Protein AF-A0A7S3FC93-F1 (afdb_monomer_lite)

Secondary structure (DSSP, 8-state):
-PPPPTTSS---S----TTTS-TTS---B-S-STTPPPB-EEEEE-SBTTT--S--TTPPBPPHHHHHHHHHHTGGGTEEEEE---B-TTSSB-HHHHHHHHHHHHHHHHHHSS-S--

Foldseek 3Di:
DWDADPLPQWTWPDPDPCVQDPHLQLAFDDPPDDPDDDDATETEGEQFPPRDLADDPPTHGDALVVLVVNCCSHVVRRHHYHYHQHADPVRHGDVVNVVSVVVNVVVCCVVPVDDPDD

Structure (mmCIF, N/CA/C/O backbone):
data_AF-A0A7S3FC93-F1
#
_entry.id   AF-A0A7S3FC93-F1
#
loop_
_atom_site.group_PDB
_atom_site.id
_atom_site.type_symbol
_atom_site.label_atom_id
_atom_site.label_alt_id
_atom_site.label_comp_id
_atom_site.label_asym_id
_atom_site.label_entity_id
_atom_site.label_seq_id
_atom_site.pdbx_PDB_ins_code
_atom_site.Cartn_x
_atom_site.Cartn_y
_atom_site.Cartn_z
_atom_site.occupancy
_atom_site.B_iso_or_equiv
_atom_site.auth_seq_id
_atom_site.auth_comp_id
_atom_site.auth_asym_id
_atom_site.auth_atom_id
_atom_site.pdbx_PDB_model_num
ATOM 1 N N . SER A 1 1 ? 15.651 16.387 -0.307 1.00 31.72 1 SER A N 1
ATOM 2 C CA . SER A 1 1 ? 14.604 15.519 0.263 1.00 31.72 1 SER A CA 1
ATOM 3 C C . SER A 1 1 ? 13.812 14.884 -0.865 1.00 31.72 1 SER A C 1
ATOM 5 O O . SER A 1 1 ? 13.551 15.601 -1.826 1.00 31.72 1 SER A O 1
ATOM 7 N N . PRO A 1 2 ? 13.473 13.587 -0.801 1.00 40.72 2 PRO A N 1
ATOM 8 C CA . PRO A 1 2 ? 12.662 12.930 -1.828 1.00 40.72 2 PRO A CA 1
ATOM 9 C C . PRO A 1 2 ? 11.264 13.566 -1.905 1.00 40.72 2 PRO A C 1
ATOM 11 O O . PRO A 1 2 ? 10.658 13.887 -0.881 1.00 40.72 2 PRO A O 1
ATOM 14 N N . THR A 1 3 ? 10.793 13.819 -3.123 1.00 38.56 3 THR A N 1
ATOM 15 C CA . THR A 1 3 ? 9.582 14.586 -3.442 1.00 38.56 3 THR A CA 1
ATOM 16 C C . THR A 1 3 ? 8.371 13.660 -3.613 1.00 38.56 3 THR A C 1
ATOM 18 O O . THR A 1 3 ? 8.443 12.642 -4.298 1.00 38.56 3 THR A O 1
ATOM 21 N N . LYS A 1 4 ? 7.241 14.005 -2.978 1.00 47.72 4 LYS A N 1
ATOM 22 C CA . LYS A 1 4 ? 5.948 13.306 -3.120 1.00 47.72 4 LYS A CA 1
ATOM 23 C C . LYS A 1 4 ? 5.314 13.675 -4.474 1.00 47.72 4 LYS A C 1
ATOM 25 O O . LYS A 1 4 ? 5.296 14.852 -4.827 1.00 47.72 4 LYS A O 1
ATOM 30 N N . GLY A 1 5 ? 4.838 12.695 -5.246 1.00 45.03 5 GLY A N 1
ATOM 31 C CA . GLY A 1 5 ? 4.245 12.919 -6.574 1.00 45.03 5 GLY A CA 1
ATOM 32 C C . GLY A 1 5 ? 2.737 13.188 -6.567 1.00 45.03 5 GLY A C 1
ATOM 33 O O . GLY A 1 5 ? 2.040 12.902 -5.595 1.00 45.03 5 GLY A O 1
ATOM 34 N N . ALA A 1 6 ? 2.226 13.703 -7.690 1.00 38.22 6 ALA A N 1
ATOM 35 C CA . ALA A 1 6 ? 0.834 14.138 -7.868 1.00 38.22 6 ALA A CA 1
ATOM 36 C C . ALA A 1 6 ? -0.217 13.001 -7.894 1.00 38.22 6 ALA A C 1
ATOM 38 O O . ALA A 1 6 ? -1.411 13.281 -7.865 1.00 38.22 6 ALA A O 1
ATOM 39 N N . GLY A 1 7 ? 0.205 11.730 -7.930 1.00 39.78 7 GLY A N 1
ATOM 40 C CA . GLY A 1 7 ? -0.682 10.556 -7.990 1.00 39.78 7 GLY A CA 1
ATOM 41 C C . GLY A 1 7 ? -1.238 10.073 -6.643 1.00 39.78 7 GLY A C 1
ATOM 42 O O . GLY A 1 7 ? -2.008 9.119 -6.619 1.00 39.78 7 GLY A O 1
ATOM 43 N N . GLY A 1 8 ? -0.868 10.721 -5.534 1.00 49.09 8 GLY A N 1
ATOM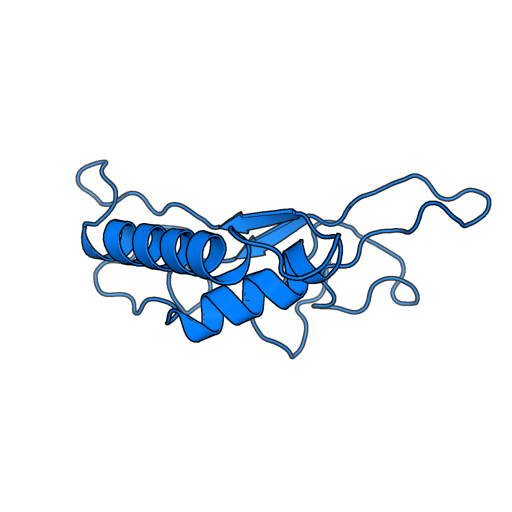 44 C CA . GLY A 1 8 ? -1.208 10.264 -4.187 1.00 49.09 8 GLY A CA 1
ATOM 45 C C . GLY A 1 8 ? -0.227 9.208 -3.668 1.00 49.09 8 GLY A C 1
ATOM 46 O O . GLY A 1 8 ? 0.069 8.239 -4.353 1.00 49.09 8 GLY A O 1
ATOM 47 N N . ALA A 1 9 ? 0.293 9.462 -2.462 1.00 53.00 9 ALA A N 1
ATOM 48 C CA . ALA A 1 9 ? 1.049 8.616 -1.521 1.00 53.00 9 ALA A CA 1
ATOM 49 C C . ALA A 1 9 ? 2.125 7.618 -2.011 1.00 53.00 9 ALA A C 1
ATOM 51 O O . ALA A 1 9 ? 2.698 6.941 -1.177 1.00 53.00 9 ALA A O 1
ATOM 52 N N . VAL A 1 10 ? 2.475 7.539 -3.291 1.00 53.28 10 VAL A N 1
ATOM 53 C CA . VAL A 1 10 ? 3.606 6.722 -3.756 1.00 53.28 10 VAL A CA 1
ATOM 54 C C . VAL A 1 10 ? 4.881 7.530 -3.538 1.00 53.28 10 VAL A C 1
ATOM 56 O O . VAL A 1 10 ? 5.112 8.543 -4.204 1.00 53.28 10 VAL A O 1
ATOM 59 N N . TRP A 1 11 ? 5.691 7.125 -2.569 1.00 53.66 11 TRP A N 1
ATOM 60 C CA . TRP A 1 11 ? 7.019 7.682 -2.319 1.00 53.66 11 TRP A CA 1
ATOM 61 C C . TRP A 1 11 ? 8.102 6.709 -2.804 1.00 53.66 11 TRP A C 1
ATOM 63 O O . TRP A 1 11 ? 7.804 5.568 -3.123 1.00 53.66 11 TRP A O 1
ATOM 73 N N . SER A 1 12 ? 9.342 7.171 -2.961 1.00 56.91 12 SER A N 1
ATOM 74 C CA . SER A 1 12 ? 10.485 6.310 -3.290 1.00 56.91 12 SER A CA 1
ATOM 75 C C . SER A 1 12 ? 11.641 6.669 -2.364 1.00 56.91 12 SER A C 1
ATOM 77 O O . SER A 1 12 ? 11.996 7.847 -2.261 1.00 56.91 12 SER A O 1
ATOM 79 N N . THR A 1 13 ? 12.242 5.673 -1.708 1.00 52.62 13 THR A N 1
ATOM 80 C CA . THR A 1 13 ? 13.3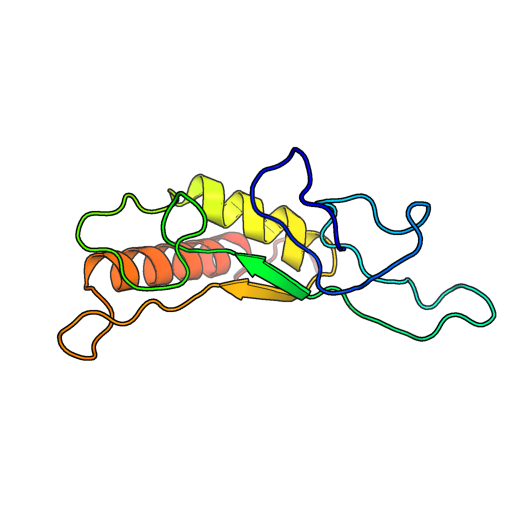92 5.867 -0.798 1.00 52.62 13 THR A CA 1
ATOM 81 C C . THR A 1 13 ? 14.643 6.392 -1.505 1.00 52.62 13 THR A C 1
ATOM 83 O O . THR A 1 13 ? 15.571 6.875 -0.852 1.00 52.62 13 THR A O 1
ATOM 86 N N . THR A 1 14 ? 14.718 6.301 -2.834 1.00 51.16 14 THR A N 1
ATOM 87 C CA . THR A 1 14 ? 15.954 6.596 -3.560 1.00 51.16 14 THR A CA 1
ATOM 88 C C . THR A 1 14 ? 16.056 8.073 -3.945 1.00 51.16 14 THR A C 1
ATOM 90 O O . THR A 1 14 ? 15.263 8.596 -4.727 1.00 51.16 14 THR A O 1
ATOM 93 N N . ALA A 1 15 ? 17.104 8.741 -3.452 1.00 46.91 15 ALA A N 1
ATOM 94 C CA . ALA A 1 15 ? 17.568 10.029 -3.961 1.00 46.91 15 ALA A CA 1
ATOM 95 C C . ALA A 1 15 ? 18.225 9.825 -5.334 1.00 46.91 15 ALA A C 1
ATOM 97 O O . ALA A 1 15 ? 19.432 9.655 -5.471 1.00 46.91 15 ALA A O 1
ATOM 98 N N . CYS A 1 16 ? 17.392 9.779 -6.356 1.00 49.44 16 CYS A N 1
ATOM 99 C CA . CYS A 1 16 ? 17.782 9.700 -7.748 1.00 49.44 16 CYS A CA 1
ATOM 100 C C . CYS A 1 16 ? 17.792 11.130 -8.323 1.00 49.44 16 CYS A C 1
ATOM 102 O O . CYS A 1 16 ? 16.949 11.935 -7.914 1.00 49.44 16 CYS A O 1
ATOM 104 N N . PRO A 1 17 ? 18.733 11.507 -9.214 1.00 56.25 17 PRO A N 1
ATOM 105 C CA . PRO A 1 17 ? 18.686 12.820 -9.850 1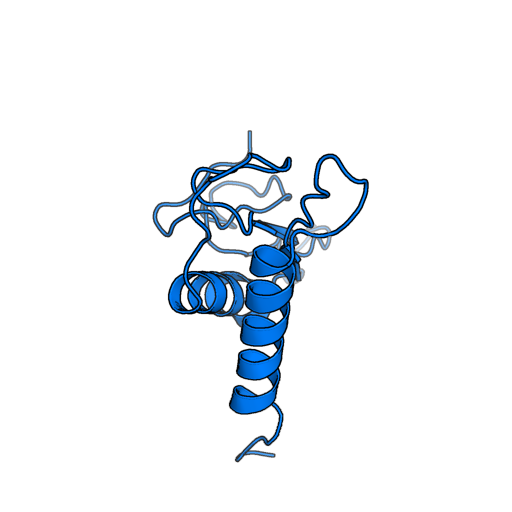.00 56.25 17 PRO A CA 1
ATOM 106 C C . PRO A 1 17 ? 17.316 13.002 -10.515 1.00 56.25 17 PRO A C 1
ATOM 108 O O . PRO A 1 17 ? 16.850 12.094 -11.204 1.00 56.25 17 PRO A O 1
ATOM 111 N N . ASP A 1 18 ? 16.693 14.156 -10.292 1.00 55.34 18 ASP A N 1
ATOM 112 C CA . ASP A 1 18 ? 15.392 14.595 -10.825 1.00 55.34 18 ASP A CA 1
ATOM 113 C C . ASP A 1 18 ? 15.067 14.121 -12.256 1.00 55.34 18 ASP A C 1
ATOM 115 O O . ASP A 1 18 ? 13.931 13.739 -12.533 1.00 55.34 18 ASP A O 1
ATOM 119 N N . LYS A 1 19 ? 16.061 14.071 -13.150 1.00 55.22 19 LYS A N 1
ATOM 120 C CA . LYS A 1 19 ? 15.914 13.581 -14.532 1.00 55.22 19 LYS A CA 1
ATOM 121 C C . LYS A 1 19 ? 15.624 12.079 -14.712 1.00 55.22 19 LYS A C 1
ATOM 123 O O . LYS A 1 19 ? 15.249 11.699 -15.817 1.00 55.22 19 LYS A O 1
ATOM 128 N N . TRP A 1 20 ? 15.801 11.222 -13.705 1.00 50.31 20 TRP A N 1
ATOM 129 C CA . TRP A 1 20 ? 15.653 9.758 -13.859 1.00 50.31 20 TRP A CA 1
ATOM 130 C C . TRP A 1 20 ? 14.487 9.164 -13.070 1.00 50.31 20 TRP A C 1
ATOM 132 O O . TRP A 1 20 ? 13.966 8.128 -13.470 1.00 50.31 20 TRP A O 1
ATOM 142 N N . CYS A 1 21 ? 14.073 9.799 -11.972 1.00 52.97 21 CYS A N 1
ATOM 143 C CA . CYS A 1 21 ? 13.023 9.278 -11.101 1.00 52.97 21 CYS A CA 1
ATOM 144 C C . CYS A 1 21 ? 12.081 10.418 -10.698 1.00 52.97 21 CYS A C 1
ATOM 146 O O . CYS A 1 21 ? 12.288 11.086 -9.684 1.00 52.97 21 CYS A O 1
ATOM 148 N N . ALA A 1 22 ? 11.048 10.667 -11.506 1.00 52.88 22 ALA A N 1
ATOM 149 C CA . ALA A 1 22 ? 10.042 11.672 -11.178 1.00 52.88 22 ALA A CA 1
ATOM 150 C C . ALA A 1 22 ? 9.344 11.321 -9.849 1.00 52.88 22 ALA A C 1
ATOM 152 O O . ALA A 1 22 ? 9.064 10.153 -9.570 1.00 52.88 22 ALA A O 1
ATOM 153 N N . ALA A 1 23 ? 9.040 12.327 -9.030 1.00 48.88 23 ALA A N 1
ATOM 154 C CA . ALA A 1 23 ? 8.276 12.170 -7.793 1.00 48.88 23 ALA A CA 1
ATOM 155 C C . ALA A 1 23 ? 6.993 11.344 -8.028 1.00 48.88 23 ALA A C 1
ATOM 157 O O . ALA A 1 23 ? 6.208 11.667 -8.919 1.00 48.88 23 ALA A O 1
ATOM 158 N N . GLY A 1 24 ? 6.762 10.294 -7.232 1.00 52.47 24 GLY A N 1
ATOM 159 C CA . GLY A 1 24 ? 5.586 9.417 -7.357 1.00 52.47 24 GLY A CA 1
ATOM 160 C C . GLY A 1 24 ? 5.623 8.367 -8.467 1.00 52.47 24 GLY A C 1
ATOM 161 O O . GLY A 1 24 ? 4.599 7.746 -8.725 1.00 52.47 24 GLY A O 1
ATOM 162 N N . SER A 1 25 ? 6.771 8.148 -9.114 1.00 53.31 25 SER A N 1
ATOM 163 C CA . SER A 1 25 ? 6.909 7.168 -10.205 1.00 53.31 25 SER A CA 1
ATOM 164 C C . SER A 1 25 ? 7.215 5.731 -9.764 1.00 53.31 25 SER A C 1
ATOM 166 O O . SER A 1 25 ? 7.372 4.875 -10.630 1.00 53.31 25 SER A O 1
ATOM 168 N N . GLY A 1 26 ? 7.371 5.454 -8.460 1.00 53.69 26 GLY A N 1
ATOM 169 C CA . GLY A 1 26 ? 7.773 4.125 -7.962 1.00 53.69 26 GLY A CA 1
ATOM 170 C C . GLY A 1 26 ? 9.057 3.570 -8.602 1.00 53.69 26 GLY A C 1
ATOM 171 O O . GLY A 1 26 ? 9.309 2.372 -8.549 1.00 53.69 26 GLY A O 1
ATOM 172 N N . SER A 1 27 ? 9.839 4.432 -9.260 1.00 56.91 27 SER A N 1
ATOM 173 C CA . SER A 1 27 ? 10.954 4.050 -10.121 1.00 56.91 27 SER A CA 1
ATOM 174 C C . SER A 1 27 ? 12.280 4.241 -9.389 1.00 56.91 27 SER A C 1
ATOM 176 O O . SER A 1 27 ? 12.489 5.244 -8.699 1.00 56.91 27 SER A O 1
ATOM 178 N N . GLY A 1 28 ? 13.160 3.245 -9.511 1.00 60.03 28 GLY A N 1
ATOM 179 C CA . GLY A 1 28 ? 14.523 3.253 -8.971 1.00 60.03 28 GLY A CA 1
ATOM 180 C C . GLY A 1 28 ? 15.542 3.690 -10.024 1.00 60.03 28 GLY A C 1
ATOM 181 O O . GLY A 1 28 ? 15.179 3.991 -11.161 1.00 60.03 28 GLY A O 1
ATOM 182 N N . ALA A 1 29 ? 16.829 3.695 -9.673 1.00 60.28 29 ALA A N 1
ATOM 183 C CA . ALA A 1 29 ? 17.884 3.971 -10.648 1.00 60.28 29 ALA A CA 1
ATOM 184 C C . ALA A 1 29 ? 18.080 2.741 -11.562 1.00 60.28 29 ALA A C 1
ATOM 186 O O . ALA A 1 29 ? 18.408 1.663 -11.054 1.00 60.28 29 ALA A O 1
ATOM 187 N N . PRO A 1 30 ? 17.889 2.854 -12.892 1.00 59.16 30 PRO A N 1
ATOM 188 C CA . PRO A 1 30 ? 18.054 1.716 -13.787 1.00 59.16 30 PRO A CA 1
ATOM 189 C C . PRO A 1 30 ? 19.537 1.302 -13.862 1.00 59.16 30 PRO A C 1
ATOM 191 O O . PRO A 1 30 ? 20.420 2.157 -13.777 1.00 59.16 30 PRO A O 1
ATOM 194 N N . PRO A 1 31 ? 19.851 0.006 -14.055 1.00 54.06 31 PRO A N 1
ATOM 195 C CA . PRO A 1 31 ? 21.226 -0.492 -14.032 1.00 54.06 31 PRO A CA 1
ATOM 196 C C . PRO A 1 31 ? 21.940 -0.269 -15.372 1.00 54.06 31 PRO A C 1
ATOM 198 O O . PRO A 1 31 ? 23.117 -0.583 -15.514 1.00 54.06 31 PRO A O 1
ATOM 201 N N . ASN A 1 32 ? 21.218 0.210 -16.390 1.00 62.31 32 ASN A N 1
ATOM 202 C CA . ASN A 1 32 ? 21.646 0.223 -17.785 1.00 62.31 32 ASN A CA 1
ATOM 203 C C . ASN A 1 32 ? 22.412 1.491 -18.173 1.00 62.31 32 ASN A C 1
ATOM 205 O O . ASN A 1 32 ? 22.525 1.799 -19.360 1.00 62.31 32 ASN A O 1
ATOM 209 N N . THR A 1 33 ? 22.943 2.223 -17.197 1.00 60.50 33 THR A N 1
ATOM 210 C CA . THR A 1 33 ? 23.742 3.412 -17.457 1.00 60.50 33 THR A CA 1
ATOM 211 C C . THR A 1 33 ? 25.130 3.312 -16.864 1.00 60.50 33 THR A C 1
ATOM 213 O O . THR A 1 33 ? 25.347 2.865 -15.742 1.00 60.50 33 THR A O 1
ATOM 216 N N . THR A 1 34 ? 26.107 3.685 -17.687 1.00 62.19 34 THR A N 1
ATOM 217 C CA . THR A 1 34 ? 27.527 3.575 -17.372 1.00 62.19 34 THR A CA 1
ATOM 218 C C . THR A 1 34 ? 27.842 4.336 -16.087 1.00 62.19 34 THR A C 1
ATOM 220 O O . THR A 1 34 ? 27.643 5.547 -16.018 1.00 62.19 34 THR A O 1
ATOM 223 N N . GLY A 1 35 ? 28.333 3.619 -15.072 1.00 63.53 35 GLY A N 1
ATOM 224 C CA . GLY A 1 35 ? 28.655 4.178 -13.755 1.00 63.53 35 GLY A CA 1
ATOM 225 C C . GLY A 1 35 ? 27.474 4.282 -12.782 1.00 63.53 35 GLY A C 1
ATOM 226 O O . GLY A 1 35 ? 27.663 4.787 -11.678 1.00 63.53 35 GLY A O 1
ATOM 227 N N . ALA A 1 36 ? 26.278 3.809 -13.150 1.00 63.84 36 ALA A N 1
ATOM 228 C CA . ALA A 1 36 ? 25.157 3.720 -12.223 1.00 63.84 36 ALA A CA 1
ATOM 229 C C . ALA A 1 36 ? 25.367 2.581 -11.218 1.00 63.84 36 ALA A C 1
ATOM 231 O O . ALA A 1 36 ? 25.761 1.470 -11.572 1.00 63.84 36 ALA A O 1
ATOM 232 N N . ILE A 1 37 ? 25.068 2.864 -9.953 1.00 66.19 37 ILE A N 1
ATOM 233 C CA . ILE A 1 37 ? 24.932 1.840 -8.920 1.00 66.19 37 ILE A CA 1
ATOM 234 C C . ILE A 1 37 ? 23.465 1.403 -8.919 1.00 66.19 37 ILE A C 1
ATOM 236 O O . ILE A 1 37 ? 22.561 2.236 -8.999 1.00 66.19 37 ILE A O 1
ATOM 240 N N . TRP A 1 38 ? 23.229 0.094 -8.857 1.00 70.62 38 TRP A N 1
ATOM 241 C CA . TRP A 1 38 ? 21.881 -0.459 -8.809 1.00 70.62 38 TRP A CA 1
ATOM 242 C C . TRP A 1 38 ? 21.186 -0.099 -7.492 1.00 70.62 38 TRP A C 1
ATOM 244 O O . TRP A 1 38 ? 21.646 -0.489 -6.418 1.00 70.62 38 TRP A O 1
ATOM 254 N N . TYR A 1 39 ? 20.056 0.604 -7.593 1.00 72.31 39 TYR A N 1
ATOM 255 C CA . TYR A 1 39 ? 19.209 0.974 -6.460 1.00 72.31 39 TYR A CA 1
ATOM 256 C C . TYR A 1 39 ? 17.734 0.740 -6.817 1.00 72.31 39 TYR A C 1
ATOM 258 O O . TYR A 1 39 ? 17.141 1.572 -7.514 1.00 72.31 39 TYR A O 1
ATOM 266 N N . PRO A 1 40 ? 17.133 -0.382 -6.383 1.00 72.56 40 PRO A N 1
ATOM 267 C CA . PRO A 1 40 ? 15.721 -0.648 -6.634 1.00 72.56 40 PRO A CA 1
ATOM 268 C C . PRO A 1 40 ? 14.838 0.339 -5.860 1.00 72.56 40 PRO A C 1
ATOM 270 O O . PRO A 1 40 ? 15.218 0.813 -4.789 1.00 72.56 40 PRO A O 1
ATOM 273 N N . SER A 1 41 ? 13.646 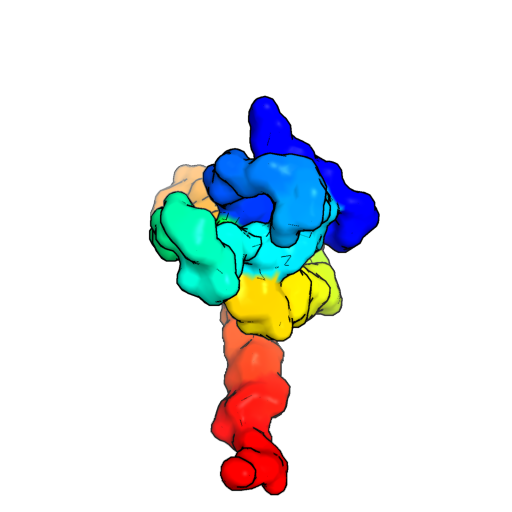0.631 -6.385 1.00 75.62 41 SER A N 1
ATOM 274 C CA . SER A 1 41 ? 12.689 1.479 -5.670 1.00 75.62 41 SER A CA 1
ATOM 275 C C . SER A 1 41 ? 11.988 0.696 -4.568 1.00 75.62 41 SER A C 1
ATOM 277 O O . SER A 1 41 ? 11.480 -0.400 -4.806 1.00 75.62 41 SER A O 1
ATOM 279 N N . GLY A 1 42 ? 11.934 1.290 -3.378 1.00 77.06 42 GLY A N 1
ATOM 280 C CA . GLY A 1 42 ? 10.968 0.942 -2.343 1.00 77.06 42 GLY A CA 1
ATOM 281 C C . GLY A 1 42 ? 9.904 2.028 -2.267 1.00 77.06 42 GLY A C 1
ATOM 282 O O . GLY A 1 42 ? 10.254 3.204 -2.172 1.00 77.06 42 GLY A O 1
ATOM 283 N N . VAL A 1 43 ? 8.640 1.622 -2.318 1.00 81.19 43 VAL A N 1
ATOM 284 C CA . VAL A 1 43 ? 7.454 2.465 -2.218 1.00 81.19 43 VAL A CA 1
ATOM 285 C C . VAL A 1 43 ? 6.737 2.130 -0.931 1.00 81.19 43 VAL A C 1
ATOM 287 O O . VAL A 1 43 ? 6.214 1.030 -0.801 1.00 81.19 43 VAL A O 1
ATOM 290 N N . ASP A 1 44 ? 6.674 3.079 -0.011 1.00 85.56 44 ASP A N 1
ATOM 291 C CA . ASP A 1 44 ? 5.984 2.930 1.257 1.00 85.56 44 ASP A CA 1
ATOM 292 C C . ASP A 1 44 ? 4.649 3.696 1.231 1.00 85.56 44 ASP A C 1
ATOM 294 O O . ASP A 1 44 ? 4.512 4.764 0.630 1.00 85.56 44 ASP A O 1
ATOM 298 N N . VAL A 1 45 ? 3.607 3.103 1.809 1.00 89.06 45 VAL A N 1
ATOM 299 C CA . VAL A 1 45 ? 2.268 3.702 1.878 1.00 89.06 45 VAL A CA 1
ATOM 300 C C . VAL A 1 45 ? 1.613 3.390 3.213 1.00 89.06 45 VAL A C 1
ATOM 302 O O . VAL A 1 45 ? 1.906 2.371 3.843 1.00 89.06 45 VAL A O 1
ATOM 305 N N . THR A 1 46 ? 0.646 4.222 3.603 1.00 93.25 46 THR A N 1
ATOM 306 C CA . THR A 1 46 ? -0.177 3.958 4.782 1.00 93.25 46 THR A CA 1
ATOM 307 C C . THR A 1 46 ? -1.521 3.320 4.423 1.00 93.25 46 THR A C 1
ATOM 309 O O . THR A 1 46 ? -2.170 3.704 3.446 1.00 93.25 46 THR A O 1
ATOM 312 N N . LEU A 1 47 ? -2.013 2.377 5.231 1.00 95.62 47 LEU A N 1
ATOM 313 C CA . LEU A 1 47 ? -3.387 1.882 5.123 1.00 95.62 47 LEU A CA 1
ATOM 314 C C . LEU A 1 47 ? -4.381 2.974 5.520 1.00 95.62 47 LEU A C 1
ATOM 316 O O . LEU A 1 47 ? -5.416 3.145 4.878 1.00 95.62 47 LEU A O 1
ATOM 320 N N . GLN A 1 48 ? -4.085 3.698 6.595 1.00 95.44 48 GLN A N 1
ATOM 321 C CA . GLN A 1 48 ? -4.906 4.815 7.046 1.00 95.44 48 GLN A CA 1
ATOM 322 C C . GLN A 1 48 ? -4.727 6.007 6.098 1.00 95.44 48 GLN A C 1
ATOM 324 O O . GLN A 1 48 ? -3.624 6.281 5.623 1.00 95.44 48 GLN A O 1
ATOM 329 N N . GLN A 1 49 ? -5.808 6.734 5.823 1.00 91.81 49 GLN A N 1
ATOM 330 C CA . GLN A 1 49 ? -5.747 7.982 5.065 1.00 91.81 49 GLN A CA 1
ATOM 331 C C . GLN A 1 49 ? -4.963 9.043 5.844 1.00 91.81 49 GLN A C 1
ATOM 333 O O . GLN A 1 49 ? -4.892 8.998 7.072 1.00 91.81 49 GLN A O 1
ATOM 338 N N . GLY A 1 50 ? -4.408 10.017 5.121 1.00 87.38 50 GLY A N 1
ATOM 339 C CA . GLY A 1 50 ? -3.703 11.144 5.732 1.00 87.38 50 GLY A CA 1
ATOM 340 C C . GLY A 1 50 ? -2.261 10.856 6.153 1.00 87.38 50 GLY A C 1
ATOM 341 O O . GLY A 1 50 ? -1.725 11.632 6.934 1.00 87.38 50 GLY A O 1
ATOM 342 N N . ASP A 1 51 ? -1.625 9.797 5.630 1.00 87.38 51 ASP A N 1
ATOM 343 C CA . ASP A 1 51 ? -0.214 9.467 5.920 1.00 87.38 51 ASP A CA 1
ATOM 344 C C . ASP A 1 51 ? 0.010 9.094 7.405 1.00 87.38 51 ASP A C 1
ATOM 346 O O . ASP A 1 51 ? 1.007 9.447 8.035 1.00 87.38 51 ASP A O 1
ATOM 350 N N . HIS A 1 52 ? -0.972 8.409 8.005 1.00 91.44 52 HIS A N 1
ATOM 351 C CA . HIS A 1 52 ? -0.927 7.980 9.404 1.00 91.44 52 HIS A CA 1
ATOM 352 C C . HIS A 1 52 ? -0.219 6.625 9.556 1.00 91.44 52 HIS A C 1
ATOM 354 O O . HIS A 1 52 ? -0.852 5.572 9.478 1.00 91.44 52 HIS A O 1
ATOM 360 N N . TRP A 1 53 ? 1.080 6.677 9.851 1.00 92.38 53 TRP A N 1
ATOM 361 C CA . TRP A 1 53 ? 1.946 5.510 10.094 1.00 92.38 53 TRP A CA 1
ATOM 362 C C . TRP A 1 53 ? 1.688 4.783 11.421 1.00 92.38 53 TRP A C 1
ATOM 364 O O . TRP A 1 53 ? 2.067 3.630 11.600 1.00 92.38 53 TRP A O 1
ATOM 374 N N . PHE A 1 54 ? 1.056 5.462 12.379 1.00 95.31 54 PHE A N 1
ATOM 375 C CA . PHE A 1 54 ? 0.688 4.892 13.674 1.00 95.31 54 PHE A CA 1
ATOM 376 C C . PHE A 1 54 ? -0.827 4.779 13.797 1.00 95.31 54 PHE A C 1
ATOM 378 O O . PHE A 1 54 ? -1.583 5.555 13.200 1.00 95.31 54 PHE A O 1
ATOM 385 N N . TYR A 1 55 ? -1.288 3.825 14.606 1.00 96.50 55 TYR A N 1
ATOM 386 C CA . TYR A 1 55 ? -2.716 3.602 14.809 1.00 96.50 55 TYR A CA 1
ATOM 387 C C . TYR A 1 55 ? -3.406 4.858 15.340 1.00 96.50 55 TYR A C 1
ATOM 389 O O . TYR A 1 55 ? -3.123 5.333 16.443 1.00 96.50 55 TYR A O 1
ATOM 397 N N . THR A 1 56 ? -4.351 5.363 14.552 1.00 95.94 56 THR A N 1
ATOM 398 C CA . THR A 1 56 ? -5.160 6.527 14.890 1.00 95.94 56 THR A CA 1
ATOM 399 C C . THR A 1 56 ? -6.612 6.078 15.046 1.00 95.94 56 THR A C 1
ATOM 401 O O . THR A 1 56 ? -7.270 5.761 14.050 1.00 95.94 56 THR A O 1
ATOM 404 N N . PRO A 1 57 ? -7.145 6.027 16.283 1.00 94.44 57 PRO A N 1
ATOM 405 C CA . PRO A 1 57 ? -8.507 5.568 16.523 1.00 94.44 57 PRO A CA 1
ATOM 406 C C . PRO A 1 57 ? -9.528 6.338 15.681 1.00 94.44 57 PRO A C 1
ATOM 408 O O . PRO A 1 57 ? -9.625 7.558 15.769 1.00 94.44 57 PRO A O 1
ATOM 411 N N . GLY A 1 58 ? -10.305 5.613 14.876 1.00 92.19 58 GLY A N 1
ATOM 412 C CA . GLY A 1 58 ? -11.371 6.198 14.058 1.00 92.19 58 GLY A CA 1
ATOM 413 C C . GLY A 1 58 ? -10.911 6.854 12.754 1.00 92.19 58 GLY A C 1
ATOM 414 O O . GLY A 1 58 ? -11.761 7.382 12.041 1.00 92.19 58 GLY A O 1
ATOM 415 N N . SER A 1 59 ? -9.618 6.792 12.411 1.00 94.69 59 SER A N 1
ATOM 416 C CA . SER A 1 59 ? -9.141 7.276 11.115 1.00 94.69 59 SER A CA 1
ATOM 417 C C . SER A 1 59 ? -9.791 6.511 9.962 1.00 94.69 59 SER A C 1
ATOM 419 O O . SER A 1 59 ? -10.054 5.307 10.056 1.00 94.69 59 SER A O 1
ATOM 421 N N . ALA A 1 60 ? -10.041 7.211 8.858 1.00 96.50 60 ALA A N 1
ATOM 422 C CA . ALA A 1 60 ? -10.497 6.580 7.630 1.00 96.50 60 ALA A CA 1
ATOM 423 C C . ALA A 1 60 ? -9.383 5.701 7.040 1.00 96.50 60 ALA A C 1
ATOM 425 O O . ALA A 1 60 ? -8.200 6.028 7.141 1.00 96.50 60 ALA A O 1
ATOM 426 N N . LEU A 1 61 ? -9.762 4.598 6.394 1.00 96.88 61 LEU A N 1
ATOM 427 C CA . LEU A 1 61 ? -8.835 3.729 5.665 1.00 96.88 61 LEU A CA 1
ATOM 428 C C . LEU A 1 61 ? -8.853 4.075 4.178 1.00 96.88 61 LEU A C 1
ATOM 430 O O . LEU A 1 61 ? -9.889 4.468 3.633 1.00 96.88 61 LEU A O 1
ATOM 434 N N . ASN A 1 62 ? -7.715 3.920 3.509 1.00 95.12 62 ASN A N 1
ATOM 435 C CA . ASN A 1 62 ? -7.655 3.951 2.057 1.00 95.12 62 ASN A CA 1
ATOM 436 C C . ASN A 1 62 ? -8.577 2.848 1.503 1.00 95.12 62 ASN A C 1
ATOM 438 O O . ASN A 1 62 ? -8.488 1.696 1.940 1.00 95.12 62 ASN A O 1
ATOM 442 N N . PRO A 1 63 ? -9.499 3.172 0.578 1.00 96.25 63 PRO A N 1
ATOM 443 C CA . PRO A 1 63 ? -10.378 2.169 -0.007 1.00 96.25 63 PRO A CA 1
ATOM 444 C C . PRO A 1 63 ? -9.570 1.183 -0.859 1.00 96.25 63 PRO A C 1
ATOM 446 O O . PRO A 1 63 ? -8.479 1.503 -1.331 1.00 96.25 63 PRO A O 1
ATOM 449 N N . LEU A 1 64 ? -10.139 0.002 -1.134 1.00 97.31 64 LEU A N 1
ATOM 450 C CA . LEU A 1 64 ? -9.476 -1.023 -1.952 1.00 97.31 64 LEU A CA 1
ATOM 451 C C . LEU A 1 64 ? -8.959 -0.460 -3.286 1.00 97.31 64 LEU A C 1
ATOM 453 O O . LEU A 1 64 ? -7.832 -0.751 -3.661 1.00 97.31 64 LEU A O 1
ATOM 457 N N . ALA A 1 65 ? -9.745 0.377 -3.971 1.00 96.31 65 ALA A N 1
ATOM 458 C CA . ALA A 1 65 ? -9.344 0.988 -5.240 1.00 96.31 65 ALA A CA 1
ATOM 459 C C . ALA A 1 65 ? -8.053 1.822 -5.126 1.00 96.31 65 ALA A C 1
ATOM 461 O O . ALA A 1 65 ? -7.231 1.808 -6.038 1.00 96.31 65 ALA A O 1
ATOM 462 N N . THR A 1 66 ? -7.839 2.497 -3.995 1.00 93.75 66 THR A N 1
ATOM 463 C CA . THR A 1 66 ? -6.599 3.236 -3.727 1.00 93.75 66 THR A CA 1
ATOM 464 C C . THR A 1 66 ? -5.425 2.286 -3.505 1.00 93.75 66 THR A C 1
ATOM 466 O O . THR A 1 66 ? -4.368 2.497 -4.087 1.00 93.75 66 THR A O 1
ATOM 469 N N . LEU A 1 67 ? -5.614 1.200 -2.744 1.00 94.81 67 LEU A N 1
ATOM 470 C CA . LEU A 1 67 ? -4.570 0.183 -2.536 1.00 94.81 67 LEU A CA 1
ATOM 471 C C . LEU A 1 67 ? -4.177 -0.517 -3.849 1.00 94.81 67 LEU A C 1
ATOM 473 O O . LEU A 1 67 ? -3.003 -0.784 -4.090 1.00 94.81 67 LEU A O 1
ATOM 477 N N . VAL A 1 68 ? -5.151 -0.760 -4.731 1.00 96.06 68 VAL A N 1
ATOM 478 C CA . VAL A 1 68 ? -4.920 -1.235 -6.105 1.00 96.06 68 VAL A CA 1
ATOM 479 C C . VAL A 1 68 ? -4.107 -0.224 -6.910 1.00 96.06 68 VAL A C 1
ATOM 481 O O . VAL A 1 68 ? -3.172 -0.610 -7.609 1.00 96.06 68 VAL A O 1
ATOM 484 N N . GLY A 1 69 ? -4.433 1.065 -6.785 1.00 91.25 69 GLY A N 1
ATOM 485 C CA . GLY A 1 69 ? -3.644 2.152 -7.359 1.00 91.25 69 GLY A CA 1
ATOM 486 C C . GLY A 1 69 ? -2.182 2.068 -6.928 1.00 91.25 69 GLY A C 1
ATOM 487 O O . GLY A 1 69 ? -1.314 1.981 -7.792 1.00 91.25 69 GLY A O 1
ATOM 488 N N . P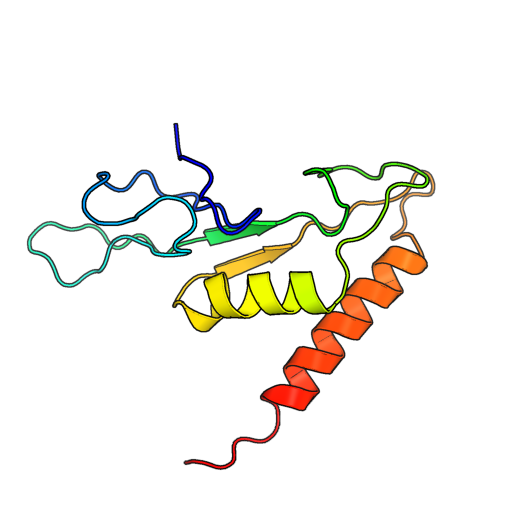HE A 1 70 ? -1.930 1.973 -5.616 1.00 89.75 70 PHE A N 1
ATOM 489 C CA . PHE A 1 70 ? -0.582 1.809 -5.068 1.00 89.75 70 PHE A CA 1
ATOM 490 C C . PHE A 1 70 ? 0.130 0.587 -5.637 1.00 89.75 70 PHE A C 1
ATOM 492 O O . PHE A 1 70 ? 1.282 0.709 -6.038 1.00 89.75 70 PHE A O 1
ATOM 499 N N . TYR A 1 71 ? -0.539 -0.568 -5.723 1.00 93.75 71 TYR A N 1
ATOM 500 C CA . TYR A 1 71 ? 0.041 -1.790 -6.286 1.00 93.75 71 TYR A CA 1
ATOM 501 C C . TYR A 1 71 ? 0.532 -1.589 -7.722 1.00 93.75 71 TYR A C 1
ATOM 503 O O . TYR A 1 71 ? 1.680 -1.901 -8.036 1.00 93.75 71 TYR A O 1
ATOM 511 N N . HIS A 1 72 ? -0.311 -1.037 -8.596 1.00 91.12 72 HIS A N 1
ATOM 512 C CA . HIS A 1 72 ? 0.051 -0.835 -9.998 1.00 91.12 72 HIS A CA 1
ATOM 513 C C . HIS A 1 72 ? 1.155 0.214 -10.180 1.00 91.12 72 HIS A C 1
ATOM 515 O O . HIS A 1 72 ? 2.014 0.038 -11.036 1.00 91.12 72 HIS A O 1
ATOM 521 N N . SER A 1 73 ? 1.170 1.275 -9.370 1.00 82.38 73 SER A N 1
ATOM 522 C CA . SER A 1 73 ? 2.201 2.320 -9.428 1.00 82.38 73 SER A CA 1
ATOM 523 C C . SER A 1 73 ? 3.498 1.973 -8.685 1.00 82.38 73 SER A C 1
ATOM 525 O O . SER A 1 73 ? 4.431 2.768 -8.705 1.00 82.38 73 SER A O 1
ATOM 527 N N . SER A 1 74 ? 3.553 0.829 -7.996 1.00 84.62 74 SER A N 1
ATOM 528 C CA . SER A 1 74 ? 4.744 0.324 -7.299 1.00 84.62 74 SER A CA 1
ATOM 529 C C . SER A 1 74 ? 5.182 -1.010 -7.894 1.00 84.62 74 SER A C 1
ATOM 531 O O . SER A 1 74 ? 5.996 -1.028 -8.809 1.00 84.62 74 SER A O 1
ATOM 533 N N . VAL A 1 75 ? 4.588 -2.121 -7.455 1.00 91.31 75 VAL A N 1
ATOM 534 C CA . VAL A 1 75 ? 4.853 -3.479 -7.950 1.00 91.31 75 VAL A CA 1
ATOM 535 C C . VAL A 1 75 ? 4.681 -3.556 -9.465 1.00 91.31 75 VAL A C 1
ATOM 537 O O . VAL A 1 75 ? 5.551 -4.077 -10.159 1.00 91.31 75 VAL A O 1
ATOM 540 N N . GLY A 1 76 ? 3.607 -2.966 -9.995 1.00 88.94 76 GLY A N 1
ATOM 541 C CA . GLY A 1 76 ? 3.365 -2.883 -11.441 1.00 88.94 76 GLY A CA 1
ATOM 542 C C . GLY A 1 76 ? 4.348 -1.986 -12.208 1.00 88.94 76 GLY A C 1
ATOM 543 O O . GLY A 1 76 ? 4.385 -2.039 -13.434 1.00 88.94 76 GLY A O 1
ATOM 544 N N . ALA A 1 77 ? 5.167 -1.206 -11.502 1.00 83.44 77 ALA A N 1
ATOM 545 C CA . ALA A 1 77 ? 6.167 -0.287 -12.038 1.00 83.44 77 ALA A CA 1
ATOM 546 C C . ALA A 1 77 ? 7.605 -0.668 -11.626 1.00 83.44 77 ALA A C 1
ATOM 548 O O . ALA A 1 77 ? 8.483 0.191 -11.587 1.00 83.44 77 ALA A O 1
ATOM 549 N N . ASN A 1 78 ? 7.864 -1.955 -11.345 1.00 80.69 78 ASN A N 1
ATOM 550 C CA . ASN A 1 78 ? 9.184 -2.473 -10.948 1.00 80.69 78 ASN A CA 1
ATOM 551 C C . ASN A 1 78 ? 9.704 -1.920 -9.597 1.00 80.69 78 ASN A C 1
ATOM 553 O O . ASN A 1 78 ? 10.912 -1.834 -9.364 1.00 80.69 78 ASN A O 1
ATOM 557 N N . GLY A 1 79 ? 8.788 -1.551 -8.700 1.00 79.94 79 GLY A N 1
ATOM 558 C CA . GLY A 1 79 ? 9.066 -1.150 -7.322 1.00 79.94 79 GLY A CA 1
ATOM 559 C C . GLY A 1 79 ? 8.659 -2.211 -6.294 1.00 79.94 79 GLY A C 1
ATOM 560 O O . GLY A 1 79 ? 7.822 -3.077 -6.551 1.00 79.94 79 GLY A O 1
ATOM 561 N N . HIS A 1 80 ? 9.235 -2.134 -5.097 1.00 86.88 80 HIS A N 1
ATOM 562 C CA . HIS A 1 80 ? 8.823 -2.923 -3.936 1.00 86.88 80 HIS A CA 1
ATOM 563 C C . HIS A 1 80 ? 7.785 -2.147 -3.121 1.00 86.88 80 HIS A C 1
ATOM 565 O O . HIS A 1 80 ? 8.083 -1.044 -2.682 1.00 86.88 80 HIS A O 1
ATOM 571 N N . LEU A 1 81 ? 6.591 -2.704 -2.907 1.00 90.81 81 LEU A N 1
ATOM 572 C CA . LEU A 1 81 ? 5.557 -2.071 -2.081 1.00 90.81 81 LEU A CA 1
ATOM 573 C C . LEU A 1 81 ? 5.684 -2.487 -0.614 1.00 90.81 81 LEU A C 1
ATOM 575 O O . LEU A 1 81 ? 5.543 -3.665 -0.288 1.00 90.81 81 LEU A O 1
ATOM 579 N N . GLU A 1 82 ? 5.837 -1.499 0.255 1.00 92.12 82 GLU A N 1
ATOM 580 C CA . GLU A 1 82 ? 5.732 -1.595 1.703 1.00 92.12 82 GLU A CA 1
ATOM 581 C C . GLU A 1 82 ? 4.429 -0.919 2.156 1.00 92.12 82 GLU A C 1
ATOM 583 O O . GLU A 1 82 ? 4.144 0.221 1.797 1.00 92.12 82 GLU A O 1
ATOM 588 N N . ILE A 1 83 ? 3.605 -1.629 2.926 1.00 92.75 83 ILE A N 1
ATOM 589 C CA . ILE A 1 83 ? 2.388 -1.073 3.530 1.00 92.75 83 ILE A CA 1
ATOM 590 C C . ILE A 1 83 ? 2.494 -1.182 5.044 1.00 92.75 83 ILE A C 1
ATOM 592 O O . ILE A 1 83 ? 2.824 -2.251 5.566 1.00 92.75 83 ILE A O 1
ATOM 596 N N . ASP A 1 84 ? 2.222 -0.084 5.746 1.00 92.75 8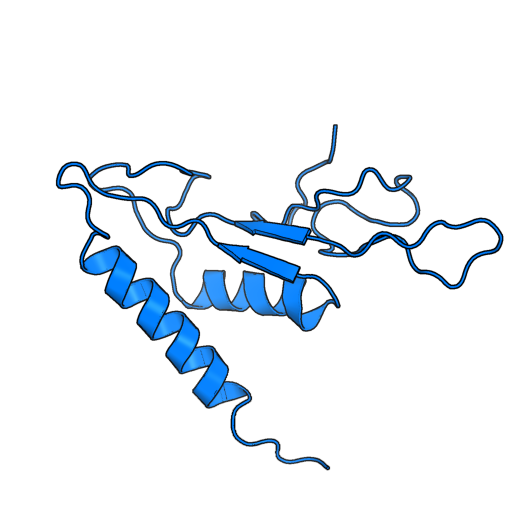4 ASP A N 1
ATOM 597 C CA . ASP A 1 84 ? 2.310 -0.058 7.203 1.00 92.75 84 ASP A CA 1
ATOM 598 C C . ASP A 1 84 ? 1.317 -1.034 7.853 1.00 92.75 84 ASP A C 1
ATOM 600 O O . ASP A 1 84 ? 0.238 -1.305 7.329 1.00 92.75 84 ASP A O 1
ATOM 604 N N . TYR A 1 85 ? 1.685 -1.553 9.025 1.00 93.25 85 TYR A N 1
ATOM 605 C CA . TYR A 1 85 ? 0.792 -2.299 9.907 1.00 93.25 85 TYR A CA 1
ATOM 606 C C . TYR A 1 85 ? 0.664 -1.557 11.236 1.00 93.25 85 TYR A C 1
ATOM 608 O O . TYR A 1 85 ? 1.364 -1.840 12.208 1.00 93.25 85 TYR A O 1
ATOM 616 N N . ALA A 1 86 ? -0.268 -0.609 11.289 1.00 92.56 86 ALA A N 1
ATOM 617 C CA . ALA A 1 86 ? -0.596 0.104 12.514 1.00 92.56 86 ALA A CA 1
ATOM 618 C C . ALA A 1 86 ? -1.200 -0.821 13.598 1.00 92.56 86 ALA A C 1
ATOM 620 O O . ALA A 1 86 ? -2.317 -1.329 13.449 1.00 92.56 86 ALA A O 1
ATOM 621 N N . ILE A 1 87 ? -0.470 -0.996 14.705 1.00 96.62 87 ILE A N 1
ATOM 622 C CA . ILE A 1 87 ? -0.889 -1.772 15.883 1.00 96.62 87 ILE A CA 1
ATOM 623 C C . ILE A 1 87 ? -1.714 -0.898 16.831 1.00 96.62 87 ILE A C 1
ATOM 625 O O . ILE A 1 87 ? -1.307 0.202 17.205 1.00 96.62 87 ILE A O 1
ATOM 629 N N . ASP A 1 88 ? -2.885 -1.396 17.216 1.00 96.12 88 ASP A N 1
ATOM 630 C CA . ASP A 1 88 ? -3.821 -0.725 18.100 1.00 96.12 88 ASP A CA 1
ATOM 631 C C . ASP A 1 88 ? -3.340 -0.663 19.559 1.00 96.12 88 ASP A C 1
ATOM 633 O O . ASP A 1 88 ? -2.339 -1.256 19.965 1.00 96.12 88 ASP A O 1
ATOM 637 N N . ARG A 1 89 ? -4.095 0.058 20.394 1.00 95.31 89 ARG A N 1
ATOM 638 C CA . ARG A 1 89 ? -3.762 0.253 21.817 1.00 95.31 89 ARG A CA 1
ATOM 639 C C . ARG A 1 89 ? -3.867 -1.020 22.667 1.00 95.31 89 ARG A C 1
ATOM 641 O O . ARG A 1 89 ? -3.504 -0.988 23.837 1.00 95.31 89 ARG A O 1
ATOM 648 N N . THR A 1 90 ? -4.362 -2.121 22.105 1.00 96.88 90 THR A N 1
ATOM 649 C CA . THR A 1 90 ? -4.385 -3.444 22.744 1.00 96.88 90 THR A CA 1
ATOM 650 C C . THR A 1 90 ? -3.180 -4.302 22.352 1.00 96.88 90 THR A C 1
ATOM 652 O O . THR A 1 90 ? -3.074 -5.445 22.804 1.00 96.88 90 THR A O 1
ATOM 655 N N . GLY A 1 91 ? -2.281 -3.768 21.515 1.00 96.94 91 GLY A N 1
ATOM 656 C CA . GLY A 1 91 ? -1.138 -4.495 20.974 1.00 96.94 91 GLY A CA 1
ATOM 657 C C . GLY A 1 91 ? -1.512 -5.440 19.831 1.00 96.94 91 GLY A C 1
ATOM 658 O O . GLY A 1 91 ? -0.782 -6.396 19.579 1.00 96.94 91 GLY A O 1
ATOM 659 N N . ARG A 1 92 ? -2.656 -5.228 19.162 1.00 96.88 92 ARG A N 1
ATOM 660 C CA . ARG A 1 92 ? -3.147 -6.077 18.063 1.00 96.88 92 ARG A CA 1
ATOM 661 C C . ARG A 1 92 ? -3.412 -5.261 16.803 1.00 96.88 92 ARG A C 1
ATOM 663 O O . ARG A 1 92 ? -3.478 -4.042 16.837 1.00 96.88 92 ARG A O 1
ATOM 670 N N . VAL A 1 93 ? -3.583 -5.929 15.667 1.00 96.62 93 VAL A N 1
ATOM 671 C CA . VAL A 1 93 ? -4.108 -5.270 14.462 1.00 96.62 93 VAL A CA 1
ATOM 672 C C . VAL A 1 93 ? -5.608 -5.020 14.661 1.00 96.62 93 VAL A C 1
ATOM 674 O O . VAL A 1 93 ? -6.336 -5.964 14.973 1.00 96.62 93 VAL A O 1
ATOM 677 N N . ASP A 1 94 ? -6.076 -3.782 14.455 1.00 96.56 94 ASP A N 1
ATOM 678 C CA . ASP A 1 94 ? -7.515 -3.463 14.490 1.00 96.56 94 ASP A CA 1
ATOM 679 C C . ASP A 1 94 ? -8.262 -4.372 13.483 1.00 96.56 94 ASP A C 1
ATOM 681 O O . ASP A 1 94 ? -7.826 -4.501 12.331 1.00 96.56 94 ASP A O 1
ATOM 685 N N . PRO A 1 95 ? -9.389 -5.009 13.855 1.00 96.44 95 PRO A N 1
ATOM 686 C CA . PRO A 1 95 ? -10.109 -5.925 12.968 1.00 96.44 95 PRO A CA 1
ATOM 687 C C . PRO A 1 95 ? -10.509 -5.327 11.608 1.00 96.44 95 PRO A C 1
ATOM 689 O O . PRO A 1 95 ? -10.563 -6.043 10.605 1.00 96.44 95 PRO A O 1
ATOM 692 N N . ARG A 1 96 ? -10.767 -4.015 11.537 1.00 96.38 96 ARG A N 1
ATOM 693 C CA . ARG A 1 96 ? -11.052 -3.306 10.279 1.00 96.38 96 ARG A CA 1
ATOM 694 C C . ARG A 1 96 ? -9.805 -3.205 9.409 1.00 96.38 96 ARG A C 1
ATOM 696 O O . ARG A 1 96 ? -9.913 -3.399 8.200 1.00 96.38 96 ARG A O 1
ATOM 703 N N . HIS A 1 97 ? -8.639 -2.959 10.011 1.00 97.56 97 HIS A N 1
ATOM 704 C CA . HIS A 1 97 ? -7.362 -2.942 9.296 1.00 97.56 97 HIS A CA 1
ATOM 705 C C . HIS A 1 97 ? -7.050 -4.339 8.752 1.00 97.56 97 HIS A C 1
ATOM 707 O O . HIS A 1 97 ? -6.803 -4.496 7.559 1.00 97.56 97 HIS A O 1
ATOM 713 N N . ALA A 1 98 ? -7.181 -5.371 9.596 1.00 97.19 98 ALA A N 1
ATOM 714 C CA . ALA A 1 98 ? -6.995 -6.766 9.202 1.00 97.19 98 ALA A CA 1
ATOM 715 C C . ALA A 1 98 ? -7.885 -7.154 8.008 1.00 97.19 98 ALA A C 1
ATOM 717 O O . ALA A 1 98 ? -7.413 -7.769 7.050 1.00 97.19 98 ALA A O 1
ATOM 718 N N . ARG A 1 99 ? -9.161 -6.742 8.024 1.00 97.88 99 ARG A N 1
ATOM 719 C CA . ARG A 1 99 ? -10.083 -6.960 6.902 1.00 97.88 99 ARG A CA 1
ATOM 720 C C . ARG A 1 99 ? -9.620 -6.253 5.628 1.00 97.88 99 ARG A C 1
ATOM 722 O O . ARG A 1 99 ? -9.695 -6.859 4.562 1.00 97.88 99 ARG A O 1
ATOM 729 N N . ALA A 1 100 ? -9.148 -5.011 5.722 1.00 97.56 100 ALA A N 1
ATOM 730 C CA . ALA A 1 100 ? -8.661 -4.262 4.567 1.00 97.56 100 ALA A CA 1
ATOM 731 C C . ALA A 1 100 ? -7.404 -4.907 3.952 1.00 97.56 100 ALA A C 1
ATOM 733 O O . ALA A 1 100 ? -7.371 -5.131 2.741 1.00 97.56 100 ALA A O 1
ATOM 734 N N . TYR A 1 101 ? -6.425 -5.311 4.773 1.00 97.69 101 TYR A N 1
ATOM 735 C CA . TYR A 1 101 ? -5.245 -6.051 4.305 1.00 97.69 101 TYR A CA 1
ATOM 736 C C . TYR A 1 101 ? -5.631 -7.370 3.626 1.00 97.69 101 TYR A C 1
ATOM 738 O O . TYR A 1 101 ? -5.155 -7.681 2.532 1.00 97.69 101 TYR A O 1
ATOM 746 N N . ALA A 1 102 ? -6.534 -8.138 4.245 1.00 98.25 102 ALA A N 1
ATOM 747 C CA . ALA A 1 102 ? -7.006 -9.402 3.691 1.00 98.25 102 ALA A CA 1
ATOM 748 C C . ALA A 1 102 ? -7.735 -9.203 2.354 1.00 98.25 102 ALA A C 1
ATOM 750 O O . ALA A 1 102 ? -7.508 -9.966 1.413 1.00 98.25 102 ALA A O 1
ATOM 751 N N . GLN A 1 103 ? -8.573 -8.166 2.254 1.00 98.50 103 GLN A N 1
ATOM 752 C CA . GLN A 1 103 ? -9.290 -7.814 1.031 1.00 98.50 103 GLN A CA 1
ATOM 753 C C . GLN A 1 103 ? -8.325 -7.425 -0.095 1.00 98.50 103 GLN A C 1
ATOM 755 O O . GLN A 1 103 ? -8.498 -7.879 -1.226 1.00 98.50 103 GLN A O 1
ATOM 760 N N . PHE A 1 104 ? -7.288 -6.644 0.208 1.00 98.31 104 PHE A N 1
ATOM 761 C CA . PHE A 1 104 ? -6.263 -6.283 -0.767 1.00 98.31 104 PHE A CA 1
ATOM 762 C C . PHE A 1 104 ? -5.478 -7.507 -1.255 1.00 98.31 104 PHE A C 1
ATOM 764 O O . PHE A 1 104 ? -5.384 -7.740 -2.459 1.00 98.31 104 PHE A O 1
ATOM 771 N N . GLY A 1 105 ? -5.013 -8.365 -0.343 1.00 98.31 105 GLY A N 1
ATOM 772 C CA . GLY A 1 105 ? -4.338 -9.609 -0.721 1.00 98.31 105 GLY A CA 1
ATOM 773 C C . GLY A 1 105 ? -5.232 -10.562 -1.526 1.00 98.31 105 GLY A C 1
ATOM 774 O O . GLY A 1 105 ? -4.757 -11.231 -2.444 1.00 98.31 105 GLY A O 1
ATOM 775 N N . ALA A 1 106 ? -6.530 -10.625 -1.210 1.00 98.75 106 ALA A N 1
ATOM 776 C CA . ALA A 1 106 ? -7.497 -11.408 -1.977 1.00 98.75 106 ALA A CA 1
ATOM 777 C C . ALA A 1 106 ? -7.665 -10.863 -3.399 1.00 98.75 106 ALA A C 1
ATOM 779 O O . ALA A 1 106 ? -7.694 -11.652 -4.341 1.00 98.75 106 ALA A O 1
ATOM 780 N N . TRP A 1 107 ? -7.705 -9.538 -3.562 1.00 98.44 107 TRP A N 1
ATOM 781 C CA . TRP A 1 107 ? -7.732 -8.908 -4.878 1.00 98.44 107 TRP A CA 1
ATOM 782 C C . TRP A 1 107 ? -6.477 -9.242 -5.700 1.00 98.44 107 TRP A C 1
ATOM 784 O O . TRP A 1 107 ? -6.628 -9.685 -6.835 1.00 98.44 107 TRP A O 1
ATOM 794 N N . ILE A 1 108 ? -5.265 -9.148 -5.128 1.00 98.31 108 ILE A N 1
ATOM 795 C CA . ILE A 1 108 ? -4.014 -9.489 -5.842 1.00 98.31 108 ILE A CA 1
ATOM 796 C C . ILE A 1 108 ? -4.070 -10.933 -6.357 1.00 98.31 108 ILE A C 1
ATOM 798 O O . ILE A 1 108 ? -3.840 -11.188 -7.538 1.00 98.31 108 ILE A O 1
ATOM 802 N N . ARG A 1 109 ? -4.425 -11.886 -5.484 1.00 98.44 109 ARG A N 1
ATOM 803 C CA . ARG A 1 109 ? -4.540 -13.306 -5.858 1.00 98.44 109 ARG A CA 1
ATOM 804 C C . ARG A 1 109 ? -5.628 -13.545 -6.897 1.00 98.44 109 ARG A C 1
ATOM 806 O O . ARG A 1 109 ? -5.430 -14.351 -7.796 1.00 98.44 109 ARG A O 1
ATOM 813 N N . SER A 1 110 ? -6.757 -12.852 -6.789 1.00 97.56 110 SER A N 1
ATOM 814 C CA . SER A 1 110 ? -7.830 -12.953 -7.777 1.00 97.56 110 SER A CA 1
ATOM 815 C C . SER A 1 110 ? -7.414 -12.390 -9.135 1.00 97.56 110 SER A C 1
ATOM 817 O O . SER A 1 110 ? -7.841 -12.928 -10.149 1.00 97.56 110 SER A O 1
ATOM 819 N N . CYS A 1 111 ? -6.629 -11.310 -9.166 1.00 96.56 111 CYS A N 1
ATOM 820 C CA . CYS A 1 111 ? -6.249 -10.638 -10.406 1.00 96.56 111 CYS A CA 1
ATOM 821 C C . CYS A 1 111 ? -5.098 -11.348 -11.129 1.00 96.56 111 CYS A C 1
ATOM 823 O O . CYS A 1 111 ? -5.103 -11.427 -12.352 1.00 96.56 111 CYS A O 1
ATOM 825 N N . TYR A 1 112 ? -4.117 -11.857 -10.380 1.00 96.25 112 TYR A N 1
ATOM 826 C CA . TYR A 1 112 ? -2.859 -12.364 -10.941 1.00 96.25 112 TYR A CA 1
ATOM 827 C C . TYR A 1 112 ? -2.585 -13.837 -10.639 1.00 96.25 112 TYR A C 1
ATOM 829 O O . TYR A 1 112 ? -1.608 -14.393 -11.128 1.00 96.25 112 TYR A O 1
ATOM 837 N N . GLY A 1 113 ? -3.428 -14.496 -9.841 1.00 96.31 113 GLY A N 1
ATOM 838 C CA . GLY A 1 113 ? -3.211 -15.887 -9.443 1.00 96.31 113 GLY A CA 1
ATOM 839 C C . GLY A 1 113 ? -3.423 -16.905 -10.562 1.00 96.31 113 GLY A C 1
ATOM 840 O O . GLY A 1 113 ? -3.062 -18.062 -10.374 1.00 96.31 113 GLY A O 1
ATOM 841 N N . GLN A 1 114 ? -4.014 -16.506 -11.692 1.00 96.12 114 GLN A N 1
ATOM 842 C CA . GLN A 1 114 ? -4.264 -17.352 -12.862 1.00 96.12 114 GLN A CA 1
ATOM 843 C C . GLN A 1 114 ? -3.955 -16.556 -14.143 1.00 96.12 114 GLN A C 1
ATOM 845 O O . GLN A 1 114 ? -4.831 -15.849 -14.647 1.00 96.12 114 GLN A O 1
ATOM 850 N N . PRO A 1 115 ? -2.712 -16.600 -14.653 1.00 93.00 115 PRO A N 1
ATOM 851 C CA . PRO A 1 115 ? -2.349 -15.883 -15.869 1.00 93.00 115 PRO A CA 1
ATOM 852 C C . PRO A 1 115 ? -3.028 -16.504 -17.096 1.00 93.00 115 PRO A C 1
ATOM 854 O O . PRO A 1 115 ? -3.136 -17.722 -17.215 1.00 93.00 115 PRO A O 1
ATOM 857 N N . VAL A 1 116 ? -3.472 -15.655 -18.026 1.00 93.56 116 VAL A N 1
ATOM 858 C CA . VAL A 1 116 ? -4.065 -16.088 -19.307 1.00 93.56 116 VAL A CA 1
ATOM 859 C C . VAL A 1 116 ? -3.029 -16.253 -20.426 1.00 93.56 116 VAL A C 1
ATOM 861 O O . VAL A 1 116 ? -3.320 -16.890 -21.433 1.00 93.56 116 VAL A O 1
ATOM 864 N N . GLY A 1 117 ? -1.837 -15.673 -20.262 1.00 86.31 117 GLY A N 1
ATOM 865 C CA . GLY A 1 117 ? -0.701 -15.798 -21.179 1.00 86.31 117 GLY A CA 1
ATOM 866 C C . GLY A 1 117 ? 0.443 -16.581 -20.534 1.00 86.31 117 GLY A C 1
ATOM 867 O O . GLY A 1 117 ? 0.587 -16.543 -19.311 1.00 86.31 117 GLY A O 1
ATOM 868 N N . ALA A 1 118 ? 1.219 -17.284 -21.361 1.00 63.16 118 ALA A N 1
ATOM 869 C CA . ALA A 1 118 ? 2.415 -18.033 -20.972 1.00 63.16 118 ALA A CA 1
ATOM 870 C C . ALA A 1 118 ? 3.688 -17.288 -21.384 1.00 63.16 118 ALA A C 1
ATOM 872 O O . ALA A 1 118 ? 3.673 -16.683 -22.482 1.00 63.16 118 ALA A O 1
#

Sequence (118 aa):
SPTKGAGGAVWSTTACPDKWCAAGSGSGAPPNTTGAIWYPSGVDVTLQQGDHWFYTPGSALNPLATLVGFYHSSVGANGHLEIDYAIDRTGRVDPRHARAYAQFGAWIRSCYGQPVGA

pLDDT: mean 79.63, std 19.7, range [31.72, 98.75]

Radius of gyration: 16.07 Å; chains: 1; bounding box: 40×34×44 Å

Organism: NCBI:txid156174

InterPro domains:
  IPR017853 Glycoside hydrolase superfamily [SSF51445] (15-109)